Protein AF-U9UV31-F1 (afdb_monomer)

Structure (mmCIF, N/CA/C/O backbone):
data_AF-U9UV31-F1
#
_entry.id   AF-U9UV31-F1
#
loop_
_atom_site.group_PDB
_atom_site.id
_atom_site.type_symbol
_atom_site.label_atom_id
_atom_site.label_alt_id
_atom_site.label_comp_id
_atom_site.label_asym_id
_atom_site.label_entity_id
_atom_site.label_seq_id
_atom_site.pdbx_PDB_ins_code
_atom_site.Cartn_x
_atom_site.Cartn_y
_atom_site.Cartn_z
_atom_site.occupancy
_atom_site.B_iso_or_equiv
_atom_site.auth_seq_id
_atom_site.auth_comp_id
_atom_site.auth_asym_id
_atom_site.auth_atom_id
_atom_site.pdbx_PDB_model_num
ATOM 1 N N . MET A 1 1 ? 41.470 -47.770 -30.408 1.00 37.53 1 MET A N 1
ATOM 2 C CA . MET A 1 1 ? 40.930 -47.581 -29.044 1.00 37.53 1 MET A CA 1
ATOM 3 C C . MET A 1 1 ? 40.057 -46.337 -29.063 1.00 37.53 1 MET A C 1
ATOM 5 O O . MET A 1 1 ? 40.578 -45.232 -29.127 1.00 37.53 1 MET A O 1
ATOM 9 N N . THR A 1 2 ? 38.739 -46.499 -29.150 1.00 40.62 2 THR A N 1
ATOM 10 C CA . THR A 1 2 ? 37.785 -45.384 -29.120 1.00 40.62 2 THR A CA 1
ATOM 11 C C . THR A 1 2 ? 37.804 -44.758 -27.729 1.00 40.62 2 THR A C 1
ATOM 13 O O . THR A 1 2 ? 37.337 -45.364 -26.769 1.00 40.62 2 THR A O 1
ATOM 16 N N . SER A 1 3 ? 38.400 -43.570 -27.617 1.00 43.25 3 SER A N 1
ATOM 17 C CA . SER A 1 3 ? 38.394 -42.771 -26.392 1.00 43.25 3 SER A CA 1
ATOM 18 C C . SER A 1 3 ? 36.963 -42.313 -26.117 1.00 43.25 3 SER A C 1
ATOM 20 O O . SER A 1 3 ? 36.440 -41.412 -26.777 1.00 43.25 3 SER A O 1
ATOM 22 N N . VAL A 1 4 ? 36.300 -43.002 -25.189 1.00 58.19 4 VAL A N 1
ATOM 23 C CA . VAL A 1 4 ? 34.982 -42.624 -24.684 1.00 58.19 4 VAL A CA 1
ATOM 24 C C . VAL A 1 4 ? 35.192 -41.360 -23.857 1.00 58.19 4 VAL A C 1
ATOM 26 O O . VAL A 1 4 ? 35.785 -41.407 -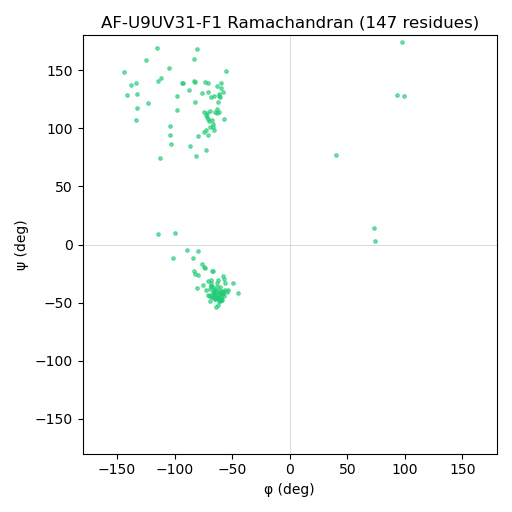22.781 1.00 58.19 4 VAL A O 1
ATOM 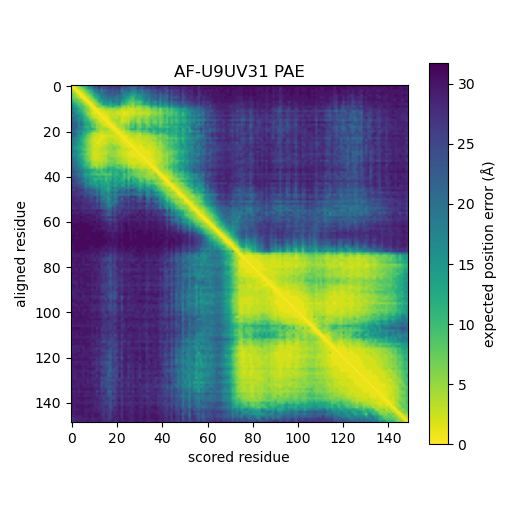29 N N . ARG A 1 5 ? 34.776 -40.204 -24.384 1.00 46.22 5 ARG A N 1
ATOM 30 C CA . ARG A 1 5 ? 34.846 -38.947 -23.630 1.00 46.22 5 ARG A CA 1
ATOM 31 C C . ARG A 1 5 ? 33.962 -39.094 -22.384 1.00 46.22 5 ARG A C 1
ATOM 33 O O . ARG A 1 5 ? 32.807 -39.493 -22.541 1.00 46.22 5 ARG A O 1
ATOM 40 N N . PRO A 1 6 ? 34.455 -38.791 -21.171 1.00 57.75 6 PRO A N 1
ATOM 41 C CA . PRO A 1 6 ? 33.625 -38.861 -19.978 1.00 57.75 6 PRO A CA 1
ATOM 42 C C . PRO A 1 6 ? 32.468 -37.868 -20.115 1.00 57.75 6 PRO A C 1
ATOM 44 O O . PRO A 1 6 ? 32.668 -36.695 -20.439 1.00 57.75 6 PRO A O 1
ATOM 47 N N . VAL A 1 7 ? 31.247 -38.359 -19.909 1.00 60.62 7 VAL A N 1
ATOM 48 C CA . VAL A 1 7 ? 30.032 -37.543 -19.901 1.00 60.62 7 VAL A CA 1
ATOM 49 C C . VAL A 1 7 ? 30.164 -36.555 -18.744 1.00 60.62 7 VAL A C 1
ATOM 51 O O . VAL A 1 7 ? 30.232 -36.955 -17.584 1.00 60.62 7 VAL A O 1
ATOM 54 N N . LYS A 1 8 ? 30.271 -35.261 -19.051 1.00 55.69 8 LYS A N 1
ATOM 55 C CA . LYS A 1 8 ? 30.352 -34.207 -18.037 1.00 55.69 8 LYS A CA 1
ATOM 56 C C . LYS A 1 8 ? 28.991 -34.110 -17.346 1.00 55.69 8 LYS A C 1
ATOM 58 O O . LYS A 1 8 ? 28.057 -33.547 -17.908 1.00 55.69 8 LYS A O 1
ATOM 63 N N . VAL A 1 9 ? 28.877 -34.691 -16.155 1.00 64.94 9 VAL A N 1
ATOM 64 C CA . VAL A 1 9 ? 27.669 -34.610 -15.327 1.00 64.94 9 VAL A CA 1
ATOM 65 C C . VAL A 1 9 ? 27.584 -33.189 -14.770 1.00 64.94 9 VAL A C 1
ATOM 67 O O . VAL A 1 9 ? 28.432 -32.775 -13.982 1.00 64.94 9 VAL A O 1
ATOM 70 N N . SER A 1 10 ? 26.618 -32.403 -15.242 1.00 76.56 10 SER A N 1
ATOM 71 C CA . SER A 1 10 ? 26.345 -31.059 -14.725 1.00 76.56 10 SER A CA 1
ATOM 72 C C . SER A 1 10 ? 25.271 -31.113 -13.645 1.00 76.56 10 SER A C 1
ATOM 74 O O . SER A 1 10 ? 24.264 -31.802 -13.809 1.00 76.56 10 SER A O 1
ATOM 76 N N . TYR A 1 11 ? 25.466 -30.346 -12.577 1.00 89.06 11 TYR A N 1
ATOM 77 C CA . TYR A 1 11 ? 24.532 -30.224 -11.463 1.00 89.06 11 TYR A CA 1
ATOM 78 C C . TYR A 1 11 ? 23.798 -28.883 -11.529 1.00 89.06 11 TYR A C 1
ATOM 80 O O . TYR A 1 11 ? 24.332 -27.905 -12.057 1.00 89.06 11 TYR A O 1
ATOM 88 N N . ILE A 1 12 ? 22.578 -28.836 -10.988 1.00 89.12 12 ILE A N 1
ATOM 89 C CA . ILE A 1 12 ? 21.828 -27.585 -10.811 1.00 89.12 12 ILE A CA 1
ATOM 90 C C . ILE A 1 12 ? 21.694 -27.256 -9.328 1.00 89.12 12 ILE A C 1
ATOM 92 O O . ILE A 1 12 ? 21.482 -28.141 -8.502 1.00 89.12 12 ILE A O 1
ATOM 96 N N . TYR A 1 13 ? 21.771 -25.971 -9.000 1.00 87.81 13 TYR A N 1
ATOM 97 C CA . TYR A 1 13 ? 21.473 -25.474 -7.662 1.00 87.81 13 TYR A CA 1
ATOM 98 C C . TYR A 1 13 ? 20.040 -24.950 -7.634 1.00 87.81 13 TYR A C 1
ATOM 100 O O . TYR A 1 13 ? 19.654 -24.139 -8.475 1.00 87.81 13 TYR A O 1
ATOM 108 N N . ALA A 1 14 ? 19.245 -25.417 -6.673 1.00 85.88 14 ALA A N 1
ATOM 109 C CA . ALA A 1 14 ? 17.866 -24.976 -6.502 1.00 85.88 14 ALA A CA 1
ATOM 110 C C . ALA A 1 14 ? 17.481 -24.894 -5.019 1.00 85.88 14 ALA A C 1
ATOM 112 O O . ALA A 1 14 ? 17.946 -25.681 -4.191 1.00 85.88 14 ALA A O 1
ATOM 113 N N . CYS A 1 15 ? 16.592 -23.957 -4.700 1.00 85.94 15 CYS A N 1
ATOM 114 C CA . CYS A 1 15 ? 15.947 -23.803 -3.398 1.00 85.94 15 CYS A CA 1
ATOM 115 C C . CYS A 1 15 ? 14.419 -23.810 -3.572 1.00 85.94 15 CYS A C 1
ATOM 117 O O . CYS A 1 15 ? 13.908 -23.575 -4.667 1.00 85.94 15 CYS A O 1
ATOM 119 N N . ALA A 1 16 ? 13.683 -24.122 -2.502 1.00 81.06 16 ALA A N 1
ATOM 120 C CA . ALA A 1 16 ? 12.220 -24.196 -2.557 1.00 81.06 16 ALA A CA 1
ATOM 121 C C . ALA A 1 16 ? 11.560 -22.814 -2.693 1.00 81.06 16 ALA A C 1
ATOM 123 O O . ALA A 1 16 ? 10.496 -22.709 -3.298 1.00 81.06 16 ALA A O 1
ATOM 124 N N . LEU A 1 17 ? 12.183 -21.770 -2.135 1.00 78.50 17 LEU A N 1
ATOM 125 C CA . LEU A 1 17 ? 11.691 -20.396 -2.153 1.00 78.50 17 LEU A CA 1
ATOM 126 C C . LEU A 1 17 ? 12.848 -19.419 -2.423 1.00 78.50 17 LEU A C 1
ATOM 128 O O . LEU A 1 17 ? 13.910 -19.559 -1.814 1.00 78.50 17 LEU A O 1
ATOM 132 N N . PRO A 1 18 ? 12.662 -18.400 -3.281 1.00 77.12 18 PRO A N 1
ATOM 133 C CA . PRO A 1 18 ? 13.673 -17.368 -3.487 1.00 77.12 18 PRO A CA 1
ATOM 134 C C . PRO A 1 18 ? 13.975 -16.622 -2.180 1.00 77.12 18 PRO A C 1
ATOM 136 O O . PRO A 1 18 ? 13.062 -16.118 -1.529 1.00 77.12 18 PRO A O 1
ATOM 139 N N . GLY A 1 19 ? 15.250 -16.540 -1.794 1.00 77.56 19 GLY A N 1
ATOM 140 C CA . GLY A 1 19 ? 15.693 -15.798 -0.605 1.00 77.56 19 GLY A CA 1
ATOM 141 C C . GLY A 1 19 ? 15.372 -16.451 0.746 1.00 77.56 19 GLY A C 1
ATOM 142 O O . GLY A 1 19 ? 15.675 -15.855 1.776 1.00 77.56 19 GLY A O 1
ATOM 143 N N . ILE A 1 20 ? 14.784 -17.655 0.766 1.00 77.75 20 ILE A N 1
ATOM 144 C CA . ILE A 1 20 ? 14.431 -18.377 1.997 1.00 77.75 20 ILE A CA 1
ATOM 145 C C . ILE A 1 20 ? 14.911 -19.834 1.899 1.00 77.75 20 ILE A C 1
ATOM 147 O O . ILE A 1 20 ? 14.424 -20.611 1.077 1.00 77.75 20 ILE A O 1
ATOM 151 N N . GLY A 1 21 ? 15.822 -20.217 2.798 1.00 80.44 21 GLY A N 1
ATOM 152 C CA . GLY A 1 21 ? 16.352 -21.579 2.930 1.00 80.44 21 GLY A CA 1
ATOM 153 C C . GLY A 1 21 ? 17.697 -21.815 2.232 1.00 80.44 21 GLY A C 1
ATOM 154 O O . GLY A 1 21 ? 18.233 -20.946 1.548 1.00 80.44 21 GLY A O 1
ATOM 155 N N . GLU A 1 22 ? 18.255 -23.009 2.436 1.00 87.81 22 GLU A N 1
ATOM 156 C CA . GLU A 1 22 ? 19.557 -23.400 1.886 1.00 87.81 22 GLU A CA 1
ATOM 157 C C . GLU A 1 22 ? 19.452 -23.872 0.430 1.00 87.81 22 GLU A C 1
ATOM 159 O O . GLU A 1 22 ? 18.527 -24.602 0.049 1.00 87.81 22 GLU A O 1
ATOM 164 N N . TRP A 1 23 ? 20.435 -23.481 -0.383 1.00 87.75 23 TRP A N 1
ATOM 165 C CA . TRP A 1 23 ? 20.589 -23.968 -1.750 1.00 87.75 23 TRP A CA 1
ATOM 166 C C . TRP A 1 23 ? 21.032 -25.428 -1.749 1.00 87.75 23 TRP A C 1
ATOM 168 O O . TRP A 1 23 ? 21.987 -25.793 -1.067 1.00 87.75 23 TRP A O 1
ATOM 178 N N . LYS A 1 24 ? 20.355 -26.263 -2.541 1.00 88.69 24 LYS A N 1
ATOM 179 C CA . LYS A 1 24 ? 20.682 -27.684 -2.682 1.00 88.69 24 LYS A CA 1
ATOM 180 C C . LYS A 1 24 ? 21.153 -27.988 -4.092 1.00 88.69 24 LYS A C 1
ATOM 182 O O . LYS A 1 24 ? 20.588 -27.471 -5.056 1.00 88.69 24 LYS A O 1
ATOM 187 N N . GLU A 1 25 ? 22.157 -28.848 -4.192 1.00 91.81 25 GLU A N 1
ATOM 188 C CA . GLU A 1 25 ? 22.686 -29.346 -5.456 1.00 91.81 25 GLU A CA 1
ATOM 189 C C . GLU A 1 25 ? 21.910 -30.590 -5.914 1.00 91.81 25 GLU A C 1
ATOM 191 O O . GLU A 1 25 ? 21.645 -31.512 -5.137 1.00 91.81 25 GLU A O 1
ATOM 196 N N . TRP A 1 26 ? 21.526 -30.615 -7.187 1.00 88.19 26 TRP A N 1
ATOM 197 C CA . TRP A 1 26 ? 20.718 -31.672 -7.782 1.00 88.19 26 TRP A CA 1
ATOM 198 C C . TRP A 1 26 ? 21.442 -32.293 -8.970 1.00 88.19 26 TRP A C 1
ATOM 200 O O . TRP A 1 26 ? 21.756 -31.610 -9.948 1.00 88.19 26 TRP A O 1
ATOM 210 N N . SER A 1 27 ? 21.669 -33.605 -8.886 1.00 89.69 27 SER A N 1
ATOM 211 C CA . SER A 1 27 ? 22.192 -34.412 -9.986 1.00 89.69 27 SER A CA 1
ATOM 212 C C . SER A 1 27 ? 21.073 -34.851 -10.945 1.00 89.69 27 SER A C 1
ATOM 214 O O . SER A 1 27 ? 19.903 -34.906 -10.538 1.00 89.69 27 SER A O 1
ATOM 216 N N . PRO A 1 28 ? 21.402 -35.229 -12.194 1.00 87.88 28 PRO A N 1
ATOM 217 C CA . PRO A 1 28 ? 20.429 -35.775 -13.140 1.00 87.88 28 PRO A CA 1
ATOM 218 C C . PRO A 1 28 ? 19.639 -36.976 -12.594 1.00 87.88 28 PRO A C 1
ATOM 220 O O . PRO A 1 28 ? 18.426 -37.046 -12.779 1.00 87.88 28 PRO A O 1
ATOM 223 N N . GLU A 1 29 ? 20.277 -37.877 -11.843 1.00 87.12 29 GLU A N 1
ATOM 224 C CA . GLU A 1 29 ? 19.633 -39.070 -11.272 1.00 87.12 29 GLU A CA 1
ATOM 225 C C . GLU A 1 29 ? 18.620 -38.701 -10.182 1.00 87.12 29 GLU A C 1
ATOM 227 O O . GLU A 1 29 ? 17.573 -39.340 -10.037 1.00 87.12 29 GLU A O 1
ATOM 232 N N . ASN A 1 30 ? 18.916 -37.658 -9.400 1.00 85.75 30 ASN A N 1
ATOM 233 C CA . ASN A 1 30 ? 17.994 -37.144 -8.390 1.00 85.75 30 ASN A CA 1
ATOM 234 C C . ASN A 1 30 ? 16.748 -36.541 -9.047 1.00 85.75 30 ASN A C 1
ATOM 236 O O . ASN A 1 30 ? 15.632 -36.788 -8.583 1.00 85.75 30 ASN A O 1
ATOM 240 N N . ILE A 1 31 ? 16.928 -35.808 -10.148 1.00 85.19 31 ILE A N 1
ATOM 241 C CA . ILE A 1 31 ? 15.830 -35.227 -10.929 1.00 85.19 31 ILE A CA 1
ATOM 242 C C . ILE A 1 31 ? 14.983 -36.340 -11.558 1.00 85.19 31 ILE A C 1
ATOM 244 O O . ILE A 1 31 ? 13.758 -36.339 -11.420 1.00 85.19 31 ILE A O 1
ATOM 248 N N . GLU A 1 32 ? 15.617 -37.339 -12.174 1.00 87.31 32 GLU A N 1
ATOM 249 C CA . GLU A 1 32 ? 14.925 -38.457 -12.819 1.00 87.31 32 GLU A CA 1
ATOM 250 C C . GLU A 1 32 ? 14.059 -39.247 -11.822 1.00 87.31 32 GLU A C 1
ATOM 252 O O . GLU A 1 32 ? 12.912 -39.595 -12.118 1.00 87.31 32 GLU A O 1
ATOM 257 N N . LYS A 1 33 ? 14.556 -39.464 -10.596 1.00 87.88 33 LYS A N 1
ATOM 258 C CA . LYS A 1 33 ? 13.779 -40.086 -9.510 1.00 87.88 33 LYS A CA 1
ATOM 259 C C . LYS A 1 33 ? 12.532 -39.281 -9.145 1.00 87.88 33 LYS A C 1
ATOM 261 O O . LYS A 1 33 ? 11.517 -39.888 -8.811 1.00 87.88 33 LYS A O 1
ATOM 266 N N . ILE A 1 34 ? 12.583 -37.949 -9.173 1.00 84.06 34 ILE A N 1
ATOM 267 C CA . ILE A 1 34 ? 11.418 -37.104 -8.866 1.00 84.06 34 ILE A CA 1
ATOM 268 C C . ILE A 1 34 ? 10.369 -37.229 -9.966 1.00 84.06 34 ILE A C 1
ATOM 270 O O . ILE A 1 34 ? 9.203 -37.480 -9.660 1.00 84.06 34 ILE A O 1
ATOM 274 N N . VAL A 1 35 ? 10.792 -37.104 -11.227 1.00 83.19 35 VAL A N 1
ATOM 275 C CA . VAL A 1 35 ? 9.898 -37.179 -12.393 1.00 83.19 35 VAL A CA 1
ATOM 276 C C . VAL A 1 35 ? 9.224 -38.549 -12.478 1.00 83.19 35 VAL A C 1
ATOM 278 O O . VAL A 1 35 ? 8.027 -38.630 -12.731 1.00 83.19 35 VAL A O 1
ATOM 281 N N . LYS A 1 36 ? 9.951 -39.635 -12.185 1.00 86.81 36 LYS A N 1
ATOM 282 C CA . LYS A 1 36 ? 9.377 -40.991 -12.143 1.00 86.81 36 LYS A CA 1
ATOM 283 C C . LYS A 1 36 ? 8.401 -41.204 -10.983 1.00 86.81 36 LYS A C 1
ATOM 285 O O . LYS A 1 36 ? 7.459 -41.976 -11.119 1.00 86.81 36 LYS A O 1
ATOM 290 N N . LYS A 1 37 ? 8.621 -40.556 -9.833 1.00 84.50 37 LYS A N 1
ATOM 291 C CA . LYS A 1 37 ? 7.787 -40.730 -8.630 1.00 84.50 37 LYS A CA 1
ATOM 292 C C . LYS A 1 37 ? 6.511 -39.890 -8.630 1.00 84.50 37 LYS A C 1
ATOM 294 O O . LYS A 1 37 ? 5.597 -40.215 -7.878 1.00 84.50 37 LYS A O 1
ATOM 299 N N . ARG A 1 38 ? 6.450 -38.787 -9.381 1.00 79.94 38 ARG A N 1
ATOM 300 C CA . ARG A 1 38 ? 5.333 -37.833 -9.320 1.00 79.94 38 ARG A CA 1
ATOM 301 C C . ARG A 1 38 ? 4.847 -37.463 -10.713 1.00 79.94 38 ARG A C 1
ATOM 303 O O . ARG A 1 38 ? 5.623 -37.003 -11.542 1.00 79.94 38 ARG A O 1
ATOM 310 N N . LYS A 1 39 ? 3.536 -37.565 -10.931 1.00 79.25 39 LYS A N 1
ATOM 311 C CA . LYS A 1 39 ? 2.887 -36.966 -12.097 1.00 79.25 39 LYS A CA 1
ATOM 312 C C . LYS A 1 39 ? 2.806 -35.454 -11.872 1.00 79.25 39 LYS A C 1
ATOM 314 O O . LYS A 1 39 ? 2.155 -35.003 -10.933 1.00 79.25 39 LYS A O 1
ATOM 319 N N . ILE A 1 40 ? 3.521 -34.680 -12.687 1.00 78.00 40 ILE A N 1
ATOM 320 C CA . ILE A 1 40 ? 3.497 -33.215 -12.625 1.00 78.00 40 ILE A CA 1
ATOM 321 C C . ILE A 1 40 ? 2.231 -32.758 -13.348 1.00 78.00 40 ILE A C 1
ATOM 323 O O . ILE A 1 40 ? 2.211 -32.629 -14.570 1.00 78.00 40 ILE A O 1
ATOM 327 N N . GLU A 1 41 ? 1.154 -32.571 -12.595 1.00 80.31 41 GLU A N 1
ATOM 328 C CA . GLU A 1 41 ? -0.084 -32.006 -13.121 1.00 80.31 41 GLU A CA 1
ATOM 329 C C . GLU A 1 41 ? -0.090 -30.490 -12.916 1.00 80.31 41 GLU A C 1
ATOM 331 O O . GLU A 1 41 ? 0.335 -29.977 -11.878 1.00 80.31 41 GLU A O 1
ATOM 336 N N . LYS A 1 42 ? -0.557 -29.756 -13.930 1.00 78.69 42 LYS A N 1
ATOM 337 C CA . LYS A 1 42 ? -0.739 -28.309 -13.828 1.00 78.69 42 LYS A CA 1
ATOM 338 C C . LYS A 1 42 ? -1.818 -28.046 -12.779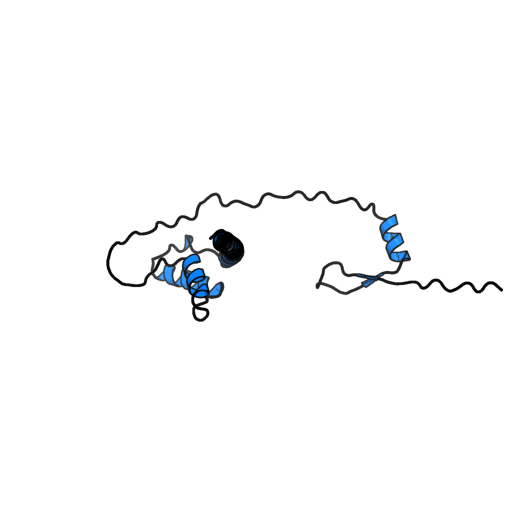 1.00 78.69 42 LYS A C 1
ATOM 340 O O . LYS A 1 42 ? -2.976 -28.394 -12.995 1.00 78.69 42 LYS A O 1
ATOM 345 N N . LEU A 1 43 ? -1.438 -27.427 -11.661 1.00 74.75 43 LEU A N 1
ATOM 346 C CA . LEU A 1 43 ? -2.404 -26.987 -10.659 1.00 74.75 43 LEU A CA 1
ATOM 347 C C . LEU A 1 43 ? -3.374 -25.999 -11.311 1.00 74.75 43 LEU A C 1
ATOM 349 O O . LEU A 1 43 ? -2.954 -25.103 -12.046 1.00 74.75 43 LEU A O 1
ATOM 353 N N . ASN A 1 44 ? -4.663 -26.179 -11.040 1.00 74.94 44 ASN A N 1
ATOM 354 C CA . ASN A 1 44 ? -5.707 -25.253 -11.451 1.00 74.94 44 ASN A CA 1
ATOM 355 C C . ASN A 1 44 ? -6.101 -24.429 -10.215 1.00 74.94 44 ASN A C 1
ATOM 357 O O . ASN A 1 44 ? -6.952 -24.872 -9.443 1.00 74.94 44 ASN A O 1
ATOM 361 N N . PRO A 1 45 ? -5.404 -23.314 -9.925 1.00 73.31 45 PRO A N 1
ATOM 362 C CA . PRO A 1 45 ? -5.646 -22.563 -8.706 1.00 73.31 45 PRO A CA 1
ATOM 363 C C . PRO A 1 45 ? -7.044 -21.950 -8.743 1.00 73.31 45 PRO A C 1
ATOM 365 O O . PRO A 1 45 ? -7.403 -21.242 -9.684 1.00 73.31 45 PRO A O 1
ATOM 368 N N . THR A 1 46 ? -7.826 -22.189 -7.695 1.00 71.12 46 THR A N 1
ATOM 369 C CA . THR A 1 46 ? -9.101 -21.501 -7.510 1.00 71.12 46 THR A CA 1
ATOM 370 C C . THR A 1 46 ? -8.806 -20.051 -7.146 1.00 71.12 46 THR A C 1
ATOM 372 O O . THR A 1 46 ? -8.319 -19.762 -6.053 1.00 71.12 46 THR A O 1
ATOM 375 N N . PHE A 1 47 ? -9.061 -19.128 -8.072 1.00 62.41 47 PHE A N 1
ATOM 376 C CA . PHE A 1 47 ? -8.954 -17.701 -7.794 1.00 62.41 47 PHE A CA 1
ATOM 377 C C . PHE A 1 47 ? -10.118 -17.294 -6.889 1.00 62.41 47 PHE A C 1
ATOM 379 O O . PHE A 1 47 ? -11.277 -17.339 -7.301 1.00 62.41 47 PHE A O 1
ATOM 386 N N . THR A 1 48 ? -9.831 -16.915 -5.646 1.00 66.94 48 THR A N 1
ATOM 387 C CA . THR A 1 48 ? -10.844 -16.292 -4.795 1.00 66.94 48 THR A CA 1
ATOM 388 C C . THR A 1 48 ? -11.023 -14.841 -5.238 1.00 66.94 48 THR A C 1
ATOM 390 O O . THR A 1 48 ? -10.020 -14.129 -5.356 1.00 66.94 48 THR A O 1
ATOM 393 N N . PRO A 1 49 ? -12.256 -14.363 -5.462 1.00 69.88 49 PRO A N 1
ATOM 394 C CA . PRO A 1 49 ? -12.481 -12.947 -5.707 1.00 69.88 49 PRO A CA 1
ATOM 395 C C . PRO A 1 49 ? -11.989 -12.128 -4.507 1.00 69.88 49 PRO A C 1
ATOM 397 O O . PRO A 1 49 ? -12.155 -12.520 -3.352 1.00 69.88 49 PRO A O 1
ATOM 400 N N . HIS A 1 50 ? -11.348 -10.995 -4.786 1.00 65.50 50 HIS A N 1
ATOM 401 C CA . HIS A 1 50 ? -10.928 -10.047 -3.759 1.00 65.50 50 HIS A CA 1
ATOM 402 C C . HIS A 1 50 ? -12.147 -9.573 -2.958 1.00 65.50 50 HIS A C 1
ATOM 404 O O . HIS A 1 50 ? -13.149 -9.168 -3.547 1.00 65.50 50 HIS A O 1
ATOM 410 N N . THR A 1 51 ? -12.050 -9.602 -1.626 1.00 67.56 51 THR A N 1
ATOM 411 C CA . THR A 1 51 ? -13.074 -9.060 -0.730 1.00 67.56 51 THR A CA 1
ATOM 412 C C . THR A 1 51 ? -13.311 -7.587 -1.048 1.00 67.56 51 THR A C 1
ATOM 414 O O . THR A 1 51 ? -12.474 -6.737 -0.751 1.00 67.56 51 THR A O 1
ATOM 417 N N . GLN A 1 52 ? -14.458 -7.282 -1.650 1.00 50.06 52 GLN A N 1
ATOM 418 C CA . GLN A 1 52 ? -14.909 -5.909 -1.828 1.00 50.06 52 GLN A CA 1
ATOM 419 C C . GLN A 1 52 ? -15.576 -5.452 -0.531 1.00 50.06 52 GLN A C 1
ATOM 421 O O . GLN A 1 52 ? -16.516 -6.080 -0.045 1.00 50.06 52 GLN A O 1
ATOM 426 N N . PHE A 1 53 ? -15.066 -4.369 0.053 1.00 48.25 53 PHE A N 1
ATOM 427 C CA . PHE A 1 53 ? -15.701 -3.730 1.199 1.00 48.25 53 PHE A CA 1
ATOM 428 C C . PHE A 1 53 ? -17.089 -3.227 0.785 1.00 48.25 53 PHE A C 1
ATOM 430 O O . PHE A 1 53 ? -17.216 -2.445 -0.153 1.00 48.25 53 PHE A O 1
ATOM 437 N N . THR A 1 54 ? -18.131 -3.682 1.479 1.00 49.97 54 THR A N 1
ATOM 438 C CA . THR A 1 54 ? -19.531 -3.324 1.193 1.00 49.97 54 THR A CA 1
ATOM 439 C C . THR A 1 54 ? -19.900 -1.918 1.663 1.00 49.97 54 THR A C 1
ATOM 441 O O . THR A 1 54 ? -20.896 -1.364 1.207 1.00 49.97 54 THR A O 1
ATOM 444 N N . LYS A 1 55 ? -19.100 -1.319 2.553 1.00 59.44 55 LYS A N 1
ATOM 445 C CA . LYS A 1 55 ? -19.278 0.059 3.015 1.00 59.44 55 LYS A CA 1
ATOM 446 C C . LYS A 1 55 ? -18.346 0.988 2.239 1.00 59.44 55 LYS A C 1
ATOM 448 O O . LYS A 1 55 ? -17.125 0.878 2.360 1.00 59.44 55 LYS A O 1
ATOM 453 N N . GLN A 1 56 ? -18.924 1.907 1.464 1.00 50.94 56 GLN A N 1
ATOM 454 C CA . GLN A 1 56 ? -18.201 3.090 1.006 1.00 50.94 56 GLN A CA 1
ATOM 455 C C . GLN A 1 56 ? -17.830 3.902 2.249 1.00 50.94 56 GLN A C 1
ATOM 457 O O . GLN A 1 56 ? -18.705 4.328 2.999 1.00 50.94 56 GLN A O 1
ATOM 462 N N . TRP A 1 57 ? -16.533 4.058 2.504 1.00 49.41 57 TRP A N 1
ATOM 463 C CA . TRP A 1 57 ? -16.037 5.004 3.499 1.00 49.41 57 TRP A CA 1
ATOM 464 C C . TRP A 1 57 ? -16.207 6.414 2.930 1.00 49.41 57 TRP A C 1
ATOM 466 O O . TRP A 1 57 ? -15.283 6.972 2.346 1.00 49.41 57 TRP A O 1
ATOM 476 N N . THR A 1 58 ? -17.416 6.957 3.037 1.00 49.03 58 THR A N 1
ATOM 477 C CA . THR A 1 58 ? -17.707 8.352 2.707 1.00 49.03 58 THR A CA 1
ATOM 478 C C . THR A 1 58 ? -17.847 9.095 4.026 1.00 49.03 58 THR A C 1
ATOM 480 O O . THR A 1 58 ? -18.906 9.071 4.647 1.00 49.03 58 THR A O 1
ATOM 483 N N . MET A 1 59 ? -16.755 9.701 4.493 1.00 44.91 59 MET A N 1
ATOM 484 C CA . MET A 1 59 ? -16.821 10.616 5.632 1.00 44.91 59 MET A CA 1
ATOM 485 C C . MET A 1 59 ? -17.698 11.814 5.242 1.00 44.91 59 MET A C 1
ATOM 487 O O . MET A 1 59 ? -17.550 12.310 4.119 1.00 44.91 59 MET A O 1
ATOM 491 N N . PRO A 1 60 ? -18.610 12.287 6.110 1.00 39.88 60 PRO A N 1
ATOM 492 C CA . PRO A 1 60 ? -19.387 13.478 5.818 1.00 39.88 60 PRO A CA 1
ATOM 493 C C . PRO A 1 60 ? -18.421 14.653 5.668 1.00 39.88 60 PRO A C 1
ATOM 495 O O . PRO A 1 60 ? -17.739 15.047 6.612 1.00 39.88 60 PRO A O 1
ATOM 498 N N . ILE A 1 61 ? -18.343 15.192 4.453 1.00 41.84 61 ILE A N 1
ATOM 499 C CA . ILE A 1 61 ? -17.631 16.437 4.190 1.00 41.84 61 ILE A CA 1
ATOM 500 C C . ILE A 1 61 ? -18.418 17.522 4.925 1.00 41.84 61 ILE A C 1
ATOM 502 O O . ILE A 1 61 ? -19.513 17.906 4.509 1.00 41.84 61 ILE A O 1
ATOM 506 N N . LEU A 1 62 ? -17.893 17.963 6.066 1.00 38.84 62 LEU A N 1
ATOM 507 C CA . LEU A 1 62 ? -18.441 19.084 6.809 1.00 38.84 62 LEU A CA 1
ATOM 508 C C . LEU A 1 62 ? -18.139 20.357 6.013 1.00 38.84 62 LEU A C 1
ATOM 510 O O . LEU A 1 62 ? -17.059 20.931 6.126 1.00 38.84 62 LEU A O 1
ATOM 514 N N . ASN A 1 63 ? -19.091 20.787 5.187 1.00 41.19 63 ASN A N 1
ATOM 515 C CA . ASN A 1 63 ? -19.045 22.101 4.559 1.00 41.19 63 ASN A CA 1
ATOM 516 C C . ASN A 1 63 ? -19.163 23.163 5.658 1.00 41.19 63 ASN A C 1
ATOM 518 O O . ASN A 1 63 ? -20.263 23.465 6.120 1.00 41.19 63 ASN A O 1
ATOM 522 N N . LYS A 1 64 ? -18.032 23.728 6.078 1.00 41.28 64 LYS A N 1
ATOM 523 C CA . LYS A 1 64 ? -18.010 25.035 6.730 1.00 41.28 64 LYS A CA 1
ATOM 524 C C . LYS A 1 64 ? -17.506 26.046 5.718 1.00 41.28 64 LYS A C 1
ATOM 526 O O . LYS A 1 64 ? -16.321 26.106 5.408 1.00 41.28 64 LYS A O 1
ATOM 531 N N . GLU A 1 65 ? -18.451 26.793 5.165 1.00 48.28 65 GLU A N 1
ATOM 532 C CA . GLU A 1 65 ? -18.150 28.054 4.513 1.00 48.28 65 GLU A CA 1
ATOM 533 C C . GLU A 1 65 ? -17.707 29.045 5.594 1.00 48.28 65 GLU A C 1
ATOM 535 O O . GLU A 1 65 ? -18.434 29.293 6.557 1.00 48.28 65 GLU A O 1
ATOM 540 N N . ASN A 1 66 ? -16.536 29.632 5.352 1.00 41.97 66 ASN A N 1
ATOM 541 C CA . ASN A 1 66 ? -16.026 30.889 5.894 1.00 41.97 66 ASN A CA 1
ATOM 542 C C . ASN A 1 66 ? -15.052 30.798 7.080 1.00 41.97 66 ASN A C 1
ATOM 544 O O . ASN A 1 66 ? -15.337 30.248 8.137 1.00 41.97 66 ASN A O 1
ATOM 548 N N . GLU A 1 67 ? -13.942 31.498 6.839 1.00 41.62 67 GLU A N 1
ATOM 549 C CA . GLU A 1 67 ? -12.856 31.923 7.723 1.00 41.62 67 GLU A CA 1
ATOM 550 C C . GLU A 1 67 ? -11.624 31.011 7.821 1.00 41.62 67 GLU A C 1
ATOM 552 O O . GLU A 1 67 ? -11.671 29.790 7.932 1.00 41.62 67 GLU A O 1
ATOM 557 N N . GLN A 1 68 ? -10.488 31.674 7.618 1.00 43.12 68 GLN A N 1
ATOM 558 C CA . GLN A 1 68 ? -9.164 31.131 7.373 1.00 43.12 68 GLN A CA 1
ATOM 559 C C . GLN A 1 68 ? -8.577 30.521 8.646 1.00 43.12 68 GLN A C 1
ATOM 561 O O . GLN A 1 68 ? -7.978 31.236 9.434 1.00 43.12 68 GLN A O 1
ATOM 566 N N . ASP A 1 69 ? -8.669 29.201 8.778 1.00 33.53 69 ASP A N 1
ATOM 567 C CA . ASP A 1 69 ? -7.801 28.392 9.636 1.00 33.53 69 ASP A CA 1
ATOM 568 C C . ASP A 1 69 ? -7.490 27.068 8.909 1.00 33.53 69 ASP A C 1
ATOM 570 O O . ASP A 1 69 ? -8.408 26.416 8.399 1.00 33.53 69 ASP A O 1
ATOM 574 N N . PRO A 1 70 ? -6.216 26.648 8.773 1.00 41.22 70 PRO A N 1
ATOM 575 C CA . PRO A 1 70 ? -5.862 25.472 7.992 1.00 41.22 70 PRO A CA 1
ATOM 576 C C . PRO A 1 70 ? -6.083 24.205 8.822 1.00 41.22 70 PRO A C 1
ATOM 578 O O . PRO A 1 70 ? -5.131 23.584 9.280 1.00 41.22 70 PRO A O 1
ATOM 581 N N . ILE A 1 71 ? -7.337 23.790 8.979 1.00 44.97 71 ILE A N 1
ATOM 582 C CA . ILE A 1 71 ? -7.669 22.418 9.382 1.00 44.97 71 ILE A CA 1
ATOM 583 C C . ILE A 1 71 ? -8.368 21.757 8.191 1.00 44.97 71 ILE A C 1
ATOM 585 O O . ILE A 1 71 ? -9.587 21.616 8.111 1.00 44.97 71 ILE A O 1
ATOM 589 N N . GLN A 1 72 ? -7.553 21.432 7.182 1.00 45.06 72 GLN A N 1
ATOM 590 C CA . GLN A 1 72 ? -7.969 20.681 6.001 1.00 45.06 72 GLN A CA 1
ATOM 591 C C . GLN A 1 72 ? -8.155 19.204 6.369 1.00 45.06 72 GLN A C 1
ATOM 593 O O . GLN A 1 72 ? -7.199 18.430 6.372 1.00 45.06 72 GLN A O 1
ATOM 598 N N . GLY A 1 73 ? -9.405 18.827 6.645 1.00 48.38 73 GLY A N 1
ATOM 599 C CA . GLY A 1 73 ? -9.951 17.470 6.504 1.00 48.38 73 GLY A CA 1
ATOM 600 C C . GLY A 1 73 ? -9.014 16.342 6.931 1.00 48.38 73 GLY A C 1
ATOM 601 O O . GLY A 1 73 ? -8.413 15.668 6.096 1.00 48.38 73 GLY A O 1
ATOM 602 N N . GLU A 1 74 ? -8.872 16.128 8.232 1.00 64.19 74 GLU A N 1
ATOM 603 C CA . GLU A 1 74 ? -7.794 15.309 8.761 1.00 64.19 74 GLU A CA 1
ATOM 604 C C . GLU A 1 74 ? -8.139 13.793 8.802 1.00 64.19 74 GLU A C 1
ATOM 606 O O . GLU A 1 74 ? -8.558 13.240 9.813 1.00 64.19 74 GLU A O 1
ATOM 611 N N . SER A 1 75 ? -7.933 13.100 7.677 1.00 74.75 75 SER A N 1
ATOM 612 C CA . SER A 1 75 ? -8.062 11.635 7.500 1.00 74.75 75 SER A CA 1
ATOM 613 C C . SER A 1 75 ? -6.706 10.986 7.159 1.00 74.75 75 SER A C 1
ATOM 615 O O . SER A 1 75 ? -5.756 11.686 6.803 1.00 74.75 75 SER A O 1
ATOM 617 N N . VAL A 1 76 ? -6.612 9.647 7.188 1.00 81.81 76 VAL A N 1
ATOM 618 C CA . VAL A 1 76 ? -5.448 8.867 6.695 1.00 81.81 76 VAL A CA 1
ATOM 619 C C . VAL A 1 76 ? -5.041 9.312 5.281 1.00 81.81 76 VAL A C 1
ATOM 621 O O . VAL A 1 76 ? -3.857 9.352 4.945 1.00 81.81 76 VAL A O 1
ATOM 624 N N . GLU A 1 77 ? -6.019 9.712 4.469 1.00 84.06 77 GLU A N 1
ATOM 625 C CA . GLU A 1 77 ? -5.812 10.264 3.130 1.00 84.06 77 GLU A CA 1
ATOM 626 C C . GLU A 1 77 ? -5.143 11.644 3.138 1.00 84.06 77 GLU A C 1
ATOM 628 O O . GLU A 1 77 ? -4.175 11.860 2.410 1.00 84.06 77 GLU A O 1
ATOM 633 N N . SER A 1 78 ? -5.566 12.551 4.020 1.00 83.00 78 SER A N 1
ATOM 634 C CA . SER A 1 78 ? -4.943 13.874 4.174 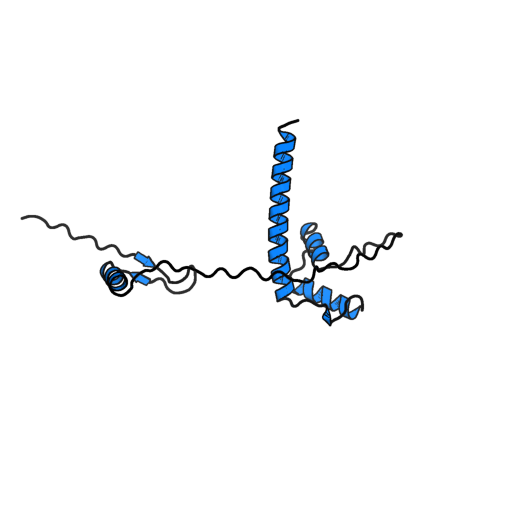1.00 83.00 78 SER A CA 1
ATOM 635 C C . SER A 1 78 ? -3.510 13.773 4.701 1.00 83.00 78 SER A C 1
ATOM 637 O O . SER A 1 78 ? -2.596 14.399 4.158 1.00 83.00 78 SER A O 1
ATOM 639 N N . MET A 1 79 ? -3.268 12.887 5.673 1.00 86.31 79 MET A N 1
ATOM 640 C CA . MET A 1 79 ? -1.916 12.568 6.148 1.00 86.31 79 MET A CA 1
ATOM 641 C C . MET A 1 79 ? -1.019 12.057 5.012 1.00 86.31 79 MET A C 1
ATOM 643 O O . MET A 1 79 ? 0.141 12.456 4.889 1.00 86.31 79 MET A O 1
ATOM 647 N N . PHE A 1 80 ? -1.561 11.192 4.148 1.00 86.50 80 PHE A N 1
ATOM 648 C CA . PHE A 1 80 ? -0.837 10.660 2.999 1.00 86.50 80 PHE A CA 1
ATOM 649 C C . PHE A 1 80 ? -0.505 11.750 1.969 1.00 86.50 80 PHE A C 1
ATOM 651 O O . PHE A 1 80 ? 0.632 11.819 1.491 1.00 86.50 80 PHE A O 1
ATOM 658 N N . HIS A 1 81 ? -1.459 12.624 1.641 1.00 85.69 81 HIS A N 1
ATOM 659 C CA . HIS A 1 81 ? -1.235 13.739 0.719 1.00 85.69 81 HIS A CA 1
ATOM 660 C C . HIS A 1 81 ? -0.225 14.747 1.265 1.00 85.69 81 HIS A C 1
ATOM 662 O O . HIS A 1 81 ? 0.689 15.134 0.538 1.00 85.69 81 HIS A O 1
ATOM 668 N N . THR A 1 82 ? -0.317 15.087 2.550 1.00 86.44 82 THR A N 1
ATOM 669 C CA . THR A 1 82 ? 0.619 15.993 3.230 1.00 86.44 82 THR A CA 1
ATOM 670 C C . THR A 1 82 ? 2.044 15.444 3.186 1.00 86.44 82 THR A C 1
ATOM 672 O O . THR A 1 82 ? 2.959 16.135 2.745 1.00 86.44 82 THR A O 1
ATOM 675 N N . GLY A 1 83 ? 2.235 14.164 3.523 1.00 86.31 83 GLY A N 1
ATOM 676 C CA . GLY A 1 83 ? 3.543 13.508 3.428 1.00 86.31 83 GLY A CA 1
ATOM 677 C C . GLY A 1 83 ? 4.061 13.330 1.996 1.00 86.31 83 GLY A C 1
ATOM 678 O O . GLY A 1 83 ? 5.265 13.180 1.784 1.00 86.31 83 GLY A O 1
ATOM 679 N N . THR A 1 84 ? 3.167 13.331 1.004 1.00 84.88 84 THR A N 1
ATOM 680 C CA . THR A 1 84 ? 3.533 13.284 -0.419 1.00 84.88 84 THR A CA 1
ATOM 681 C C . T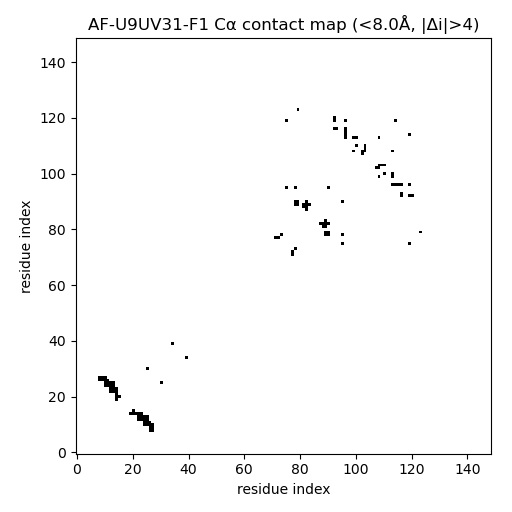HR A 1 84 ? 3.949 14.662 -0.938 1.00 84.88 84 THR A C 1
ATOM 683 O O . THR A 1 84 ? 4.884 14.746 -1.730 1.00 84.88 84 THR A O 1
ATOM 686 N N . ALA A 1 85 ? 3.293 15.732 -0.483 1.00 85.50 85 ALA A N 1
ATOM 687 C CA . ALA A 1 85 ? 3.630 17.112 -0.826 1.00 85.50 85 ALA A CA 1
ATOM 688 C C . ALA A 1 85 ? 4.887 17.608 -0.090 1.00 85.50 85 ALA A C 1
ATOM 690 O O . ALA A 1 85 ? 5.682 18.351 -0.662 1.00 85.50 85 ALA A O 1
ATOM 691 N N . ASN A 1 86 ? 5.089 17.171 1.157 1.00 87.44 86 ASN A N 1
ATOM 692 C CA . ASN A 1 86 ? 6.223 17.544 1.991 1.00 87.44 86 ASN A CA 1
ATOM 693 C C . ASN A 1 86 ? 6.855 16.309 2.668 1.00 87.44 86 ASN A C 1
ATOM 695 O O . ASN A 1 86 ? 6.306 15.789 3.645 1.00 87.44 86 ASN A O 1
ATOM 699 N N . PRO A 1 87 ? 8.050 15.868 2.226 1.00 86.50 87 PRO A N 1
ATOM 700 C CA . PRO A 1 87 ? 8.741 14.721 2.814 1.00 86.50 87 PRO A CA 1
ATOM 701 C C . PRO A 1 87 ? 9.040 14.853 4.313 1.00 86.50 87 PRO A C 1
ATOM 703 O O . PRO A 1 87 ? 9.116 13.835 4.998 1.00 86.50 87 PRO A O 1
ATOM 706 N N . HIS A 1 88 ? 9.190 16.075 4.838 1.00 85.00 88 HIS A N 1
ATOM 707 C CA . HIS A 1 88 ? 9.446 16.311 6.264 1.00 85.00 88 HIS A CA 1
ATOM 708 C C . HIS A 1 88 ? 8.211 16.087 7.144 1.00 85.00 88 HIS A C 1
ATOM 710 O O . HIS A 1 88 ? 8.351 15.859 8.340 1.00 85.00 88 HIS A O 1
ATOM 716 N N . GLN A 1 89 ? 7.012 16.125 6.560 1.00 85.06 89 GLN A N 1
ATOM 717 C CA . GLN A 1 89 ? 5.742 15.864 7.246 1.00 85.06 89 GLN A CA 1
ATOM 718 C C . GLN A 1 89 ? 5.235 14.439 6.990 1.00 85.06 89 GLN A C 1
ATOM 720 O O . GLN A 1 89 ? 4.095 14.102 7.306 1.00 85.06 89 GLN A O 1
ATOM 725 N N . LYS A 1 90 ? 6.067 13.584 6.387 1.00 88.81 90 LYS A N 1
ATOM 726 C CA . LYS A 1 90 ? 5.689 12.216 6.064 1.00 88.81 90 LYS A CA 1
ATOM 727 C C . LYS A 1 90 ? 5.614 11.365 7.326 1.00 88.81 90 LYS A C 1
ATOM 729 O O . LYS A 1 90 ? 6.633 11.029 7.924 1.00 88.81 90 LYS A O 1
ATOM 734 N N . LEU A 1 91 ? 4.396 10.964 7.668 1.00 87.81 91 LEU A N 1
ATOM 735 C CA . LEU A 1 91 ? 4.127 10.059 8.776 1.00 87.81 91 LEU A CA 1
ATOM 736 C C . LEU A 1 91 ? 4.322 8.601 8.344 1.00 87.81 91 LEU A C 1
ATOM 738 O O . LEU A 1 91 ? 3.957 8.198 7.235 1.00 87.81 91 LEU A O 1
ATOM 742 N N . ASN A 1 92 ? 4.898 7.795 9.232 1.00 89.94 92 ASN A N 1
ATOM 743 C CA . ASN A 1 92 ? 4.878 6.343 9.107 1.00 89.94 92 ASN A CA 1
ATOM 744 C C . ASN A 1 92 ? 3.537 5.771 9.609 1.00 89.94 92 ASN A C 1
ATOM 746 O O . ASN A 1 92 ? 2.759 6.464 10.254 1.00 89.94 92 ASN A O 1
ATOM 750 N N . VAL A 1 93 ? 3.269 4.490 9.348 1.00 88.56 93 VAL A N 1
ATOM 751 C CA . VAL A 1 93 ? 2.007 3.832 9.740 1.00 88.56 93 VAL A CA 1
ATOM 752 C C . VAL A 1 93 ? 1.695 3.950 11.240 1.00 88.56 93 VAL A C 1
ATOM 754 O O . VAL A 1 93 ? 0.536 4.139 11.594 1.00 88.56 93 VAL A O 1
ATOM 757 N N . GLN A 1 94 ? 2.696 3.813 12.114 1.00 89.75 94 GLN A N 1
ATOM 758 C CA . GLN A 1 94 ? 2.510 3.946 13.564 1.00 89.75 94 GLN A CA 1
ATOM 759 C C . GLN A 1 94 ? 2.165 5.388 13.928 1.00 89.75 94 GLN A C 1
ATOM 761 O O . GLN A 1 94 ? 1.196 5.613 14.634 1.00 89.75 94 GLN A O 1
ATOM 766 N N . GLN A 1 95 ? 2.880 6.358 13.360 1.00 89.56 95 GLN A N 1
ATOM 767 C CA . GLN A 1 95 ? 2.615 7.782 13.587 1.00 89.56 95 GLN A CA 1
ATOM 768 C C . GLN A 1 95 ? 1.233 8.201 13.071 1.00 89.56 95 GLN A C 1
ATOM 770 O O . GLN A 1 95 ? 0.554 9.001 13.701 1.00 89.56 95 GLN A O 1
ATOM 775 N N . MET A 1 96 ? 0.786 7.641 11.942 1.00 89.44 96 MET A N 1
ATOM 776 C CA . MET A 1 96 ? -0.575 7.856 11.443 1.00 89.44 96 MET A CA 1
ATOM 777 C C . MET A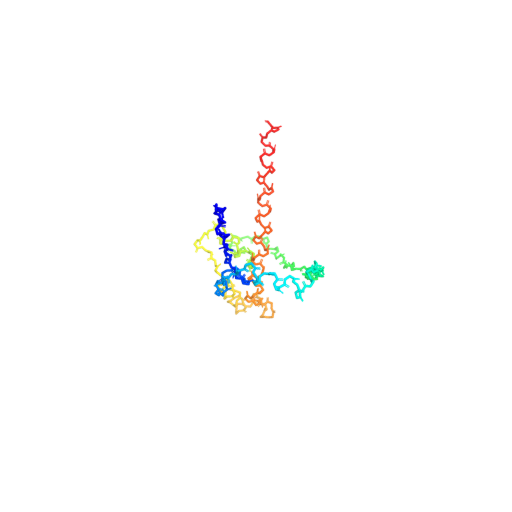 1 96 ? -1.613 7.286 12.413 1.00 89.44 96 MET A C 1
ATOM 779 O O . MET A 1 96 ? -2.640 7.911 12.638 1.00 89.44 96 MET A O 1
ATOM 783 N N . HIS A 1 97 ? -1.349 6.119 13.003 1.00 88.88 97 HIS A N 1
ATOM 784 C CA . HIS A 1 97 ? -2.222 5.527 14.015 1.00 88.88 97 HIS A CA 1
ATOM 785 C C . HIS A 1 97 ? -2.240 6.350 15.314 1.00 88.88 97 HIS A C 1
ATOM 787 O O . HIS A 1 97 ? -3.311 6.629 15.834 1.00 88.88 97 HIS A O 1
ATOM 793 N N . GLU A 1 98 ? -1.083 6.790 15.809 1.00 89.88 98 GLU A N 1
ATOM 794 C CA . GLU A 1 98 ? -0.962 7.649 16.996 1.00 89.88 98 GLU A CA 1
ATOM 795 C C . GLU A 1 98 ? -1.694 8.983 16.824 1.00 89.88 98 GLU A C 1
ATOM 797 O O . GLU A 1 98 ? -2.395 9.422 17.730 1.00 89.88 98 GLU A O 1
ATOM 802 N N . GLU A 1 99 ? -1.601 9.604 15.648 1.00 86.38 99 GLU A N 1
ATOM 803 C CA . GLU A 1 99 ? -2.315 10.850 15.370 1.00 86.38 99 GLU A CA 1
ATOM 804 C C . GLU A 1 99 ? -3.840 10.638 15.298 1.00 86.38 99 GLU A C 1
ATOM 806 O O . GLU A 1 99 ? -4.597 11.512 15.713 1.00 86.38 99 GLU A O 1
ATOM 811 N N . LEU A 1 100 ? -4.312 9.461 14.864 1.00 85.44 100 LEU A N 1
ATOM 812 C CA . LEU A 1 100 ? -5.732 9.092 14.969 1.00 85.44 100 LEU A CA 1
ATOM 813 C C . LEU A 1 100 ? -6.168 8.860 16.426 1.00 85.44 100 LEU A C 1
ATOM 815 O O . LEU A 1 100 ? -7.268 9.264 16.804 1.00 85.44 100 LEU A O 1
ATOM 819 N N . LEU A 1 101 ? -5.310 8.258 17.259 1.00 84.88 101 LEU A N 1
ATOM 820 C CA . LEU A 1 101 ? -5.569 8.113 18.698 1.00 84.88 101 LEU A CA 1
ATOM 821 C C . LEU A 1 101 ? -5.671 9.480 19.380 1.00 84.88 101 LEU A C 1
ATOM 823 O O . LEU A 1 101 ? -6.638 9.734 20.093 1.00 84.88 101 LEU A O 1
ATOM 827 N N . ARG A 1 102 ? -4.737 10.394 19.093 1.00 84.44 102 ARG A N 1
ATOM 828 C CA . ARG A 1 102 ? -4.736 11.758 19.644 1.00 84.44 102 ARG A CA 1
ATOM 829 C C . ARG A 1 102 ? -6.038 12.512 19.344 1.00 84.44 102 ARG A C 1
ATOM 831 O O . ARG A 1 102 ? -6.501 13.307 20.153 1.00 84.44 102 ARG A O 1
ATOM 838 N N . ARG A 1 103 ? -6.659 12.251 18.192 1.00 76.06 103 ARG A N 1
ATOM 839 C CA . ARG A 1 103 ? -7.943 12.863 17.789 1.00 76.06 103 ARG A CA 1
ATOM 840 C C . ARG A 1 103 ? -9.157 12.223 18.435 1.00 76.06 103 ARG A C 1
ATOM 842 O O . ARG A 1 103 ? -10.169 12.888 18.636 1.00 76.06 103 ARG A O 1
ATOM 849 N N . THR A 1 104 ? -9.038 10.953 18.803 1.00 77.56 104 THR A N 1
ATOM 850 C CA . THR A 1 104 ? -10.039 10.276 19.632 1.00 77.56 104 THR A CA 1
ATOM 851 C C . THR A 1 104 ? -10.071 10.893 21.026 1.00 77.56 104 THR A C 1
ATOM 853 O O . THR A 1 104 ? -11.140 11.202 21.542 1.00 77.56 104 THR A O 1
ATOM 856 N N . GLU A 1 105 ? -8.900 11.174 21.603 1.00 78.94 105 GLU A N 1
ATOM 857 C CA . GLU A 1 105 ? -8.785 11.885 22.885 1.00 78.94 105 GLU A CA 1
ATOM 858 C C . GLU A 1 105 ? -9.360 13.310 22.818 1.00 78.94 105 GLU A C 1
ATOM 860 O O . GLU A 1 105 ? -9.897 13.809 23.805 1.00 78.94 105 GLU A O 1
ATOM 865 N N . LEU A 1 106 ? -9.296 13.947 21.643 1.00 76.12 106 LEU A N 1
ATOM 866 C CA . LEU A 1 106 ? -9.876 15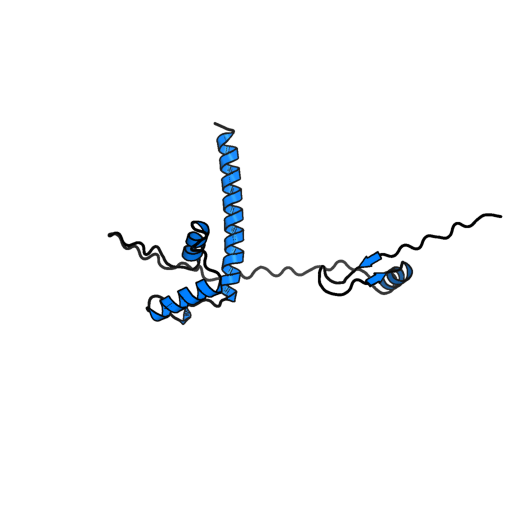.266 21.381 1.00 76.12 106 LEU A CA 1
ATOM 867 C C . LEU A 1 106 ? -11.399 15.224 21.128 1.00 76.12 106 LEU A C 1
ATOM 869 O O . LEU A 1 106 ? -12.035 16.271 21.015 1.00 76.12 106 LEU A O 1
ATOM 873 N N . GLY A 1 107 ? -11.998 14.028 21.066 1.00 72.25 107 GLY A N 1
ATOM 874 C CA . GLY A 1 107 ? -13.428 13.827 20.821 1.00 72.25 107 GLY A CA 1
ATOM 875 C C . GLY A 1 107 ? -13.865 14.087 19.376 1.00 72.25 107 GLY A C 1
ATOM 876 O O . GLY A 1 107 ? -15.060 14.220 19.119 1.00 72.25 107 GLY A O 1
ATOM 877 N N . GLU A 1 108 ? -12.920 14.177 18.435 1.00 72.44 108 GLU A N 1
ATOM 878 C CA . GLU A 1 108 ? -13.199 14.407 17.010 1.00 72.44 108 GLU A CA 1
ATOM 879 C C . GLU A 1 108 ? -13.575 13.118 16.268 1.00 72.44 108 GLU A C 1
ATOM 881 O O . GLU A 1 108 ? -14.251 13.163 15.240 1.00 72.44 108 GLU A O 1
ATOM 886 N N . ILE A 1 109 ? -13.128 11.969 16.783 1.00 71.94 109 ILE A N 1
ATOM 887 C CA . ILE A 1 109 ? -13.326 10.639 16.202 1.00 71.94 109 ILE A CA 1
ATOM 888 C C . ILE A 1 109 ? -13.768 9.693 17.322 1.00 71.94 109 ILE A C 1
ATOM 890 O O . ILE A 1 109 ? -13.250 9.761 18.436 1.00 71.94 109 ILE A O 1
ATOM 894 N N . GLU A 1 110 ? -14.729 8.813 17.046 1.00 71.81 110 GLU A N 1
ATOM 895 C CA . GLU A 1 110 ? -15.117 7.767 17.991 1.00 71.81 110 GLU A CA 1
ATOM 896 C C . GLU A 1 110 ? -14.011 6.702 18.078 1.00 71.81 110 GLU A C 1
ATOM 898 O O . GLU A 1 110 ? -13.460 6.281 17.063 1.00 71.81 110 GLU A O 1
ATOM 903 N N . GLU A 1 111 ? -13.700 6.205 19.278 1.00 70.50 111 GLU A N 1
ATOM 904 C CA . GLU A 1 111 ? -12.669 5.168 19.468 1.00 70.50 111 GLU A CA 1
ATOM 905 C C . GLU A 1 111 ? -12.956 3.900 18.640 1.00 70.50 111 GLU A C 1
ATOM 907 O O . GLU A 1 111 ? -12.039 3.213 18.182 1.00 70.50 111 GLU A O 1
ATOM 912 N N . SER A 1 112 ? -14.238 3.612 18.391 1.00 72.75 112 SER A N 1
ATOM 913 C CA . SER A 1 112 ? -14.682 2.485 17.567 1.00 72.75 112 SER A CA 1
ATOM 914 C C . SER A 1 112 ? -14.314 2.629 16.084 1.00 72.75 112 SER A C 1
ATOM 916 O O . SER A 1 112 ? -14.177 1.618 15.387 1.00 72.75 112 SER A O 1
ATOM 918 N N . ASP A 1 113 ? -14.088 3.860 15.621 1.00 77.62 113 ASP A N 1
ATOM 919 C CA . ASP A 1 113 ? -13.734 4.181 14.243 1.00 77.62 113 ASP A CA 1
ATOM 920 C C . ASP A 1 113 ? -12.220 4.161 13.996 1.00 77.62 113 ASP A C 1
ATOM 922 O O . ASP A 1 113 ? -11.796 4.275 12.842 1.00 77.62 113 ASP A O 1
ATOM 926 N N . ILE A 1 114 ? -11.388 3.957 15.030 1.00 80.12 114 ILE A N 1
ATOM 927 C CA . ILE A 1 114 ? -9.934 3.856 14.859 1.00 80.12 114 ILE A CA 1
ATOM 928 C C . ILE A 1 114 ? -9.589 2.555 14.114 1.00 80.12 114 ILE A C 1
ATOM 930 O O . ILE A 1 114 ? -9.750 1.442 14.634 1.00 80.12 114 ILE A O 1
ATOM 934 N N . PRO A 1 115 ? -9.039 2.642 12.892 1.00 80.31 115 PRO A N 1
ATOM 935 C CA . PRO A 1 115 ? -8.610 1.469 12.162 1.00 80.31 115 PRO A CA 1
ATOM 936 C C . PRO A 1 115 ? -7.327 0.900 12.771 1.00 80.31 115 PRO A C 1
ATOM 938 O O . PRO A 1 115 ? -6.375 1.616 13.075 1.00 80.31 115 PRO A O 1
ATOM 941 N N . LYS A 1 116 ? -7.244 -0.431 12.843 1.00 87.25 116 LYS A N 1
ATOM 942 C CA . LYS A 1 116 ? -6.007 -1.126 13.224 1.00 87.25 116 LYS A CA 1
ATOM 943 C C . LYS A 1 116 ? -4.845 -0.714 12.313 1.00 87.25 116 LYS A C 1
ATOM 945 O O . LYS A 1 116 ? -5.012 -0.542 11.106 1.00 87.25 116 LYS A O 1
ATOM 950 N N . VAL A 1 117 ? -3.634 -0.721 12.861 1.00 86.50 117 VAL A N 1
ATOM 951 C CA . VAL A 1 117 ? -2.360 -0.540 12.134 1.00 86.50 117 VAL A CA 1
ATOM 952 C C . VAL A 1 117 ? -2.280 -1.360 10.831 1.00 86.50 117 VAL A C 1
ATOM 954 O O . VAL A 1 117 ? -1.828 -0.862 9.797 1.00 86.50 117 VAL A O 1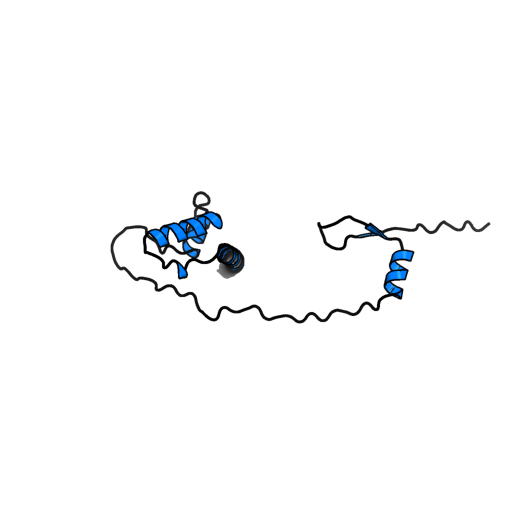
ATOM 957 N N . SER A 1 118 ? -2.739 -2.617 10.844 1.00 82.81 118 SER A N 1
ATOM 958 C CA . SER A 1 118 ? -2.755 -3.483 9.654 1.00 82.81 118 SER A CA 1
ATOM 959 C C . SER A 1 118 ? -3.722 -2.982 8.578 1.00 82.81 118 SER A C 1
ATOM 961 O O . SER A 1 118 ? -3.413 -3.044 7.388 1.00 82.81 118 SER A O 1
ATOM 963 N N . THR A 1 119 ? -4.863 -2.430 8.988 1.00 85.81 119 THR A N 1
ATOM 964 C CA . THR A 1 119 ? -5.835 -1.788 8.101 1.00 85.81 119 THR A CA 1
ATOM 965 C C . THR A 1 119 ? -5.227 -0.553 7.445 1.00 85.81 119 THR A C 1
ATOM 967 O O . THR A 1 119 ? -5.305 -0.428 6.225 1.00 85.81 119 THR A O 1
ATOM 970 N N . ILE A 1 120 ? -4.543 0.300 8.215 1.00 86.38 120 ILE A N 1
ATOM 971 C CA . ILE A 1 120 ? -3.837 1.484 7.696 1.00 86.38 120 ILE A CA 1
ATOM 972 C C . ILE A 1 120 ? -2.765 1.060 6.684 1.00 86.38 120 ILE A C 1
ATOM 974 O O . ILE A 1 120 ? -2.703 1.585 5.576 1.00 86.38 120 ILE A O 1
ATOM 978 N N . THR A 1 121 ? -1.967 0.044 7.014 1.00 87.50 121 THR A N 1
ATOM 979 C CA . THR A 1 121 ? -0.919 -0.489 6.125 1.00 87.50 121 THR A CA 1
ATOM 980 C C . THR A 1 121 ? -1.485 -0.987 4.792 1.00 87.50 121 THR A C 1
ATOM 982 O O . THR A 1 121 ? -0.972 -0.657 3.716 1.00 87.50 121 THR A O 1
ATOM 985 N N . ASN A 1 122 ? -2.563 -1.773 4.851 1.00 87.88 122 ASN A N 1
ATOM 986 C CA . ASN A 1 122 ? -3.234 -2.304 3.666 1.00 87.88 122 ASN A CA 1
ATOM 987 C C . ASN A 1 122 ? -3.864 -1.187 2.828 1.00 87.88 122 ASN A C 1
ATOM 989 O O . ASN A 1 122 ? -3.785 -1.221 1.594 1.00 87.88 122 ASN A O 1
ATOM 993 N N . TRP A 1 123 ? -4.450 -0.187 3.489 1.00 90.44 123 TRP A N 1
ATOM 994 C CA . TRP A 1 123 ? -5.015 0.990 2.843 1.00 90.44 123 TRP A CA 1
ATOM 995 C C . TRP A 1 123 ? -3.930 1.777 2.103 1.00 90.44 123 TRP A C 1
ATOM 997 O O . TRP A 1 123 ? -4.056 1.956 0.895 1.00 90.44 123 TRP A O 1
ATOM 1007 N N . ILE A 1 124 ? -2.812 2.117 2.760 1.00 87.75 124 ILE A N 1
ATOM 1008 C CA . ILE A 1 124 ? -1.681 2.830 2.138 1.00 87.75 124 ILE A CA 1
ATOM 1009 C C . ILE A 1 124 ? -1.150 2.064 0.927 1.00 87.75 124 ILE A C 1
ATOM 1011 O O . ILE A 1 124 ? -0.911 2.662 -0.121 1.00 87.75 124 ILE A O 1
ATOM 1015 N N . SER A 1 125 ? -0.981 0.745 1.042 1.00 87.56 125 SER A N 1
ATOM 1016 C CA . SER A 1 125 ? -0.473 -0.091 -0.053 1.00 87.56 125 SER A CA 1
ATOM 1017 C C . SER A 1 125 ? -1.414 -0.065 -1.262 1.00 87.56 125 SER A C 1
ATOM 1019 O O . SER A 1 125 ? -0.981 0.122 -2.402 1.00 87.56 125 SER A O 1
ATOM 1021 N N . THR A 1 126 ? -2.717 -0.204 -1.013 1.00 84.44 126 THR A N 1
ATOM 1022 C CA . THR A 1 126 ? -3.741 -0.230 -2.064 1.00 84.44 126 THR A CA 1
ATOM 1023 C C . THR A 1 126 ? -3.915 1.146 -2.705 1.00 84.44 126 THR A C 1
ATOM 1025 O O . THR A 1 126 ? -3.959 1.254 -3.933 1.00 84.44 126 THR A O 1
ATOM 1028 N N . PHE A 1 127 ? -3.972 2.193 -1.883 1.00 87.31 127 PHE A N 1
ATOM 1029 C CA . PHE A 1 127 ? -4.112 3.582 -2.305 1.00 87.31 127 PHE A CA 1
ATOM 1030 C C . PHE A 1 127 ? -2.892 4.043 -3.106 1.00 87.31 127 PHE A C 1
ATOM 1032 O O . PHE A 1 127 ? -3.045 4.542 -4.216 1.00 87.31 127 PHE A O 1
ATOM 1039 N N . SER A 1 128 ? -1.675 3.759 -2.625 1.00 86.62 128 SER A N 1
ATOM 1040 C CA . SER A 1 128 ? -0.425 4.075 -3.333 1.00 86.62 128 SER A CA 1
ATOM 1041 C C . SER A 1 128 ? -0.375 3.463 -4.729 1.00 86.62 128 SER A C 1
ATOM 1043 O O . SER A 1 128 ? 0.115 4.098 -5.661 1.00 86.62 128 SER A O 1
ATOM 1045 N N . ARG A 1 129 ? -0.864 2.226 -4.893 1.00 87.50 129 ARG A N 1
ATOM 1046 C CA . ARG A 1 129 ? -0.935 1.578 -6.207 1.00 87.50 129 ARG A CA 1
ATOM 1047 C C . ARG A 1 129 ? -1.887 2.330 -7.135 1.00 87.50 129 ARG A C 1
ATOM 1049 O O . ARG A 1 129 ? -1.461 2.738 -8.210 1.00 87.50 129 ARG A O 1
ATOM 1056 N N . LYS A 1 130 ? -3.129 2.561 -6.696 1.00 88.06 130 LYS A N 1
ATOM 1057 C CA . LYS A 1 130 ? -4.136 3.291 -7.485 1.00 88.06 130 LYS A CA 1
ATOM 1058 C C . LYS A 1 130 ? -3.664 4.698 -7.855 1.00 88.06 130 LYS A C 1
ATOM 1060 O O . LYS A 1 130 ? -3.830 5.125 -8.990 1.00 88.06 130 LYS A O 1
ATOM 1065 N N . TRP A 1 131 ? -3.028 5.396 -6.918 1.00 85.75 131 TRP A N 1
ATOM 1066 C CA . TRP A 1 131 ? -2.456 6.720 -7.147 1.00 85.75 131 TRP A CA 1
ATOM 1067 C C . TRP A 1 131 ? -1.367 6.697 -8.223 1.00 85.75 131 TRP A C 1
ATOM 1069 O O . TRP A 1 131 ? -1.396 7.496 -9.155 1.00 85.75 131 TRP A O 1
ATOM 1079 N N . LYS A 1 132 ? -0.417 5.755 -8.134 1.00 89.31 132 LYS A N 1
ATOM 1080 C CA . LYS A 1 132 ? 0.638 5.591 -9.147 1.00 89.31 132 LYS A CA 1
ATOM 1081 C C . LYS A 1 132 ? 0.057 5.280 -10.527 1.00 89.31 132 LYS A C 1
ATOM 1083 O O . LYS A 1 132 ? 0.525 5.848 -11.509 1.00 89.31 132 LYS A O 1
ATOM 1088 N N . GLU A 1 133 ? -0.959 4.421 -10.598 1.00 91.19 133 GLU A N 1
ATOM 1089 C CA . GLU A 1 133 ? -1.681 4.117 -11.841 1.00 91.19 133 GLU A CA 1
ATOM 1090 C C . GLU A 1 133 ? -2.342 5.377 -12.423 1.00 91.19 133 GLU A C 1
ATOM 1092 O O . GLU A 1 133 ? -2.123 5.696 -13.590 1.00 91.19 133 GLU A O 1
ATOM 1097 N N . ALA A 1 134 ? -3.066 6.150 -11.607 1.00 86.94 134 ALA A N 1
ATOM 1098 C CA . ALA A 1 134 ? -3.709 7.393 -12.033 1.00 86.94 134 ALA A CA 1
ATOM 1099 C C . ALA A 1 134 ? -2.699 8.450 -12.519 1.00 86.94 134 ALA A C 1
ATOM 1101 O O . ALA A 1 134 ? -2.907 9.085 -13.551 1.00 86.94 134 ALA A O 1
ATOM 1102 N N . MET A 1 135 ? -1.572 8.611 -11.819 1.00 86.06 135 MET A N 1
ATOM 1103 C CA . MET A 1 135 ? -0.496 9.521 -12.228 1.00 86.06 135 MET A CA 1
ATOM 1104 C C . MET A 1 135 ? 0.160 9.090 -13.545 1.00 86.06 135 MET A C 1
ATOM 1106 O O . MET A 1 135 ? 0.463 9.935 -14.387 1.00 86.06 135 MET A O 1
ATOM 1110 N N . ALA A 1 136 ? 0.358 7.784 -13.750 1.00 91.50 136 ALA A N 1
ATOM 1111 C CA . ALA A 1 136 ? 0.880 7.256 -15.006 1.00 91.50 136 ALA A CA 1
ATOM 1112 C C . ALA A 1 136 ? -0.086 7.520 -16.173 1.00 91.50 136 ALA A C 1
ATOM 1114 O O . ALA A 1 136 ? 0.358 7.963 -17.231 1.00 91.50 136 ALA A O 1
ATOM 1115 N N . LEU A 1 137 ? -1.393 7.313 -15.968 1.00 90.56 137 LEU A N 1
ATOM 1116 C CA . LEU A 1 137 ? -2.423 7.608 -16.970 1.00 90.56 137 LEU A CA 1
ATOM 1117 C C . LEU A 1 137 ? -2.442 9.093 -17.347 1.00 90.56 137 LEU A C 1
ATOM 1119 O O . LEU A 1 137 ? -2.382 9.413 -18.531 1.00 90.56 137 LEU A O 1
ATOM 1123 N N . ARG A 1 138 ? -2.423 9.996 -16.359 1.00 89.56 138 ARG A N 1
ATOM 1124 C CA . ARG A 1 138 ? -2.356 11.448 -16.601 1.00 89.56 138 ARG A CA 1
ATOM 1125 C C . ARG A 1 138 ? -1.106 11.857 -17.381 1.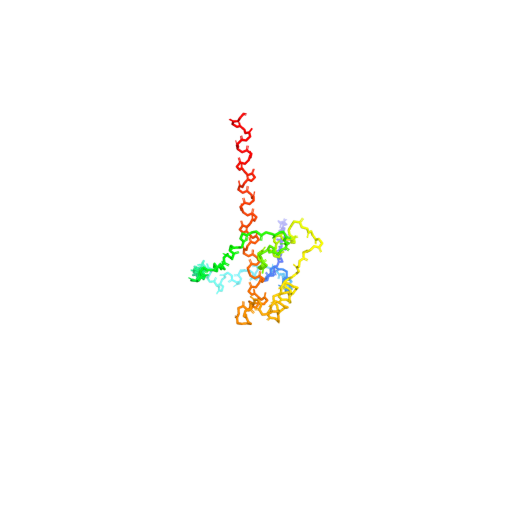00 89.56 138 ARG A C 1
ATOM 1127 O O . ARG A 1 138 ? -1.197 12.629 -18.327 1.00 89.56 138 ARG A O 1
ATOM 1134 N N . SER A 1 139 ? 0.058 11.296 -17.038 1.00 88.75 139 SER A N 1
ATOM 1135 C CA . SER A 1 139 ? 1.304 11.568 -17.770 1.00 88.75 139 SER A CA 1
ATOM 1136 C C . SER A 1 139 ? 1.250 11.092 -19.227 1.00 88.75 139 SER A C 1
ATOM 1138 O O . SER A 1 139 ? 1.873 11.698 -20.100 1.00 88.75 139 SER A O 1
ATOM 1140 N N . LEU A 1 140 ? 0.533 9.999 -19.512 1.00 87.81 140 LEU A N 1
ATOM 1141 C CA . LEU A 1 140 ? 0.307 9.538 -20.883 1.00 87.81 140 LEU A CA 1
ATOM 1142 C C . LEU A 1 140 ? -0.650 10.469 -21.633 1.00 87.81 140 LEU A C 1
ATOM 1144 O O . LEU A 1 140 ? -0.357 10.826 -22.771 1.00 87.81 140 LEU A O 1
ATOM 1148 N N . GLU A 1 141 ? -1.735 10.902 -20.993 1.00 84.25 141 GLU A N 1
ATOM 1149 C CA . GLU A 1 141 ? -2.704 11.837 -21.571 1.00 84.25 141 GLU A CA 1
ATOM 1150 C C . GLU A 1 141 ? -2.052 13.179 -21.945 1.00 84.25 141 GLU A C 1
ATOM 1152 O O . GLU A 1 141 ? -2.172 13.624 -23.088 1.00 84.25 141 GLU A O 1
ATOM 1157 N N . GLU A 1 142 ? -1.249 13.765 -21.049 1.00 80.81 142 GLU A N 1
ATOM 1158 C CA . GLU A 1 142 ? -0.485 14.997 -21.312 1.00 80.81 142 GLU A CA 1
ATOM 1159 C C . GLU A 1 142 ? 0.457 14.849 -22.520 1.00 80.81 142 GLU A C 1
ATOM 1161 O O . GLU A 1 142 ? 0.549 15.742 -23.365 1.00 80.81 142 GLU A O 1
ATOM 1166 N N . LYS A 1 143 ? 1.118 13.692 -22.662 1.00 79.75 143 LYS A N 1
ATOM 1167 C CA . LYS A 1 143 ? 1.988 13.402 -23.816 1.00 79.75 143 LYS A CA 1
ATOM 1168 C C . LYS A 1 143 ? 1.209 13.259 -25.117 1.00 79.75 143 LYS A C 1
ATOM 1170 O O . LYS A 1 143 ? 1.728 13.631 -26.168 1.00 79.75 143 LYS A O 1
ATOM 1175 N N . THR A 1 144 ? 0.000 12.702 -25.070 1.00 74.31 144 THR A N 1
ATOM 1176 C CA . THR A 1 144 ? -0.854 12.594 -26.257 1.00 74.31 144 THR A CA 1
ATOM 1177 C C . THR A 1 144 ? -1.423 13.944 -26.668 1.00 74.31 144 THR A C 1
ATOM 1179 O O . THR A 1 144 ? -1.398 14.235 -27.858 1.00 74.31 144 THR A O 1
ATOM 1182 N N . ASN A 1 145 ? -1.821 14.781 -25.700 1.00 71.88 145 ASN A N 1
ATOM 1183 C CA . ASN A 1 145 ? -2.413 16.102 -25.925 1.00 71.88 145 ASN A CA 1
ATOM 1184 C C . ASN A 1 145 ? -1.391 17.180 -26.361 1.00 71.88 145 ASN A C 1
ATOM 1186 O O . ASN A 1 145 ? -1.742 18.216 -26.912 1.00 71.88 145 ASN A O 1
ATOM 1190 N N . SER A 1 146 ? -0.098 16.948 -26.116 1.00 66.69 146 SER A N 1
ATOM 1191 C CA . SER A 1 146 ? 0.984 17.801 -26.626 1.00 66.69 146 SER A CA 1
ATOM 1192 C C . SER A 1 146 ? 1.409 17.449 -28.059 1.00 66.69 146 SER A C 1
ATOM 1194 O O . SER A 1 146 ? 2.207 18.177 -28.642 1.00 66.69 146 SER A O 1
ATOM 1196 N N . LYS A 1 147 ? 0.963 16.313 -28.615 1.00 58.03 147 LYS A N 1
ATOM 1197 C CA . LYS A 1 147 ? 1.413 15.807 -29.929 1.00 58.03 147 LYS A CA 1
ATOM 1198 C C . LYS A 1 147 ? 0.417 16.089 -31.062 1.00 58.03 147 LYS A C 1
ATOM 1200 O O . LYS A 1 147 ? 0.732 15.869 -32.226 1.00 58.03 147 LYS A O 1
ATOM 1205 N N . ASN A 1 148 ? -0.781 16.522 -30.701 1.00 57.03 148 ASN A N 1
ATOM 1206 C CA . ASN A 1 148 ? -1.930 16.849 -31.544 1.00 57.03 148 ASN A CA 1
ATOM 1207 C C . ASN A 1 148 ? -2.291 18.351 -31.488 1.00 57.03 148 ASN A C 1
ATOM 1209 O O . ASN A 1 148 ? -3.329 18.725 -32.033 1.00 57.03 148 ASN A O 1
ATOM 1213 N N . SER A 1 149 ? -1.444 19.184 -30.866 1.00 50.34 149 SER A N 1
ATOM 1214 C CA . SER A 1 149 ? -1.494 20.653 -30.902 1.00 50.34 149 SER A CA 1
ATOM 1215 C C . SER A 1 149 ? -0.308 21.237 -31.659 1.00 50.34 149 SER A C 1
ATOM 1217 O O . SER A 1 149 ? 0.740 20.558 -31.743 1.00 50.34 149 SER A O 1
#

Radius of gyration: 28.19 Å; Cα contacts (8 Å, |Δi|>4): 66; chains: 1; bounding box: 60×80×54 Å

Solvent-accessible surface area (backbone atoms only — not comparable to full-atom values): 9810 Å² total; per-residue (Å²): 132,87,80,77,75,78,81,83,84,70,70,46,78,49,56,96,43,93,99,48,82,72,77,40,80,42,46,65,67,59,52,51,54,50,58,76,74,43,87,89,68,85,82,80,80,83,80,75,79,78,86,72,76,88,67,81,89,72,75,84,79,77,86,74,85,82,80,96,69,97,76,75,67,91,44,76,66,42,51,51,50,47,19,67,78,34,73,91,61,47,65,52,68,66,54,51,45,50,55,53,49,55,34,30,76,70,67,78,40,61,74,90,72,63,69,52,64,68,53,52,48,53,46,52,57,53,50,53,51,53,50,52,52,52,53,52,51,50,58,50,51,55,56,52,62,62,70,78,105

Foldseek 3Di:
DPPDDPDPWDWDWDDPDPPDDDIDIHTPVNVVVVVVVDDDDDDPDDDDPDDDDPDDPDDPPPDDPDDDDPPPDDDLVVQCVVCVVPVVSNDDLVRNLVVVVVVCVVVNDPPVPRDDSVRSVVCCVVVVVVVVVVVVVVVVVVVVVVVVD

Mean predicted aligned error: 18.34 Å

pLDDT: mean 74.7, std 16.24, range [33.53, 91.81]

Secondary structure (DSSP, 8-state):
-----------EEE-SBTTBS--EEE-HHHHHHHHHH----------PPP---SS----------S--------SHHHHHHHHHH-GGG---HHHHHHHHHHHHHTTSS-GGG---HHHHHHHHHHHHHHHHHHHHHHHHHHHHHTS--

Sequence (149 aa):
MTSVRPVKVSYIYACALPGIGEWKEWSPENIEKIVKKRKIEKLNPTFTPHTQFTKQWTMPILNKENEQDPIQGESVESMFHTGTANPHQKLNVQQMHEELLRRTELGEIEESDIPKVSTITNWISTFSRKWKEAMALRSLEEKTNSKNS

Organism: Rhizophagus irregularis (strain DAOM 181602 / DAOM 197198 / MUCL 43194) (NCBI:txid747089)